Protein AF-A0A7Y2FZJ9-F1 (afdb_monomer_lite)

Foldseek 3Di:
DPDQPPDDKDWDWDWDDDPNDIDTDIDIGSPVNDCVCVVVVCVVVVHD

Secondary structure (DSSP, 8-state):
---SSSPPPEEEEEEEEETTEEEEEEEEE-GGG--TTHHHHHHHTT--

Radius of gyration: 16.59 Å; chains: 1; bounding box: 38×19×42 Å

pLDDT: mean 92.05, std 7.04, range [62.78, 97.56]

Sequence (48 aa):
AYGHMGRKPGKKKIRIGQNGRSREKVVETFTWEKLDMVPKIKKLFKLK

Structure (mmCIF, N/CA/C/O backbone):
data_AF-A0A7Y2FZJ9-F1
#
_entry.id   AF-A0A7Y2FZJ9-F1
#
loop_
_atom_site.group_PDB
_atom_site.id
_atom_site.type_symbol
_atom_site.label_atom_id
_atom_site.label_alt_id
_atom_site.label_comp_id
_atom_site.label_asym_id
_atom_site.label_entity_id
_atom_site.label_seq_id
_atom_site.pdbx_PDB_ins_code
_atom_site.Cartn_x
_atom_site.Cartn_y
_atom_site.Cartn_z
_atom_site.occupancy
_atom_site.B_iso_or_equiv
_atom_site.auth_seq_id
_atom_site.auth_comp_id
_atom_site.auth_asym_id
_atom_site.auth_atom_id
_atom_site.pdbx_PDB_model_num
ATOM 1 N N . ALA A 1 1 ? 23.680 -3.475 -0.333 1.00 62.78 1 ALA A N 1
ATOM 2 C CA . ALA A 1 1 ? 22.240 -3.752 -0.126 1.00 62.78 1 ALA A CA 1
ATOM 3 C C . ALA A 1 1 ? 21.782 -3.002 1.125 1.00 62.78 1 ALA A C 1
ATOM 5 O O . ALA A 1 1 ? 22.564 -2.935 2.059 1.00 62.78 1 ALA A O 1
ATOM 6 N N . TYR A 1 2 ? 20.574 -2.421 1.136 1.00 79.56 2 TYR A N 1
ATOM 7 C CA . TYR A 1 2 ? 20.097 -1.514 2.204 1.00 79.56 2 TYR A CA 1
ATOM 8 C C . TYR A 1 2 ? 18.747 -1.964 2.805 1.00 79.56 2 TYR A C 1
ATOM 10 O O . TYR A 1 2 ? 17.856 -1.148 3.006 1.00 79.56 2 TYR A O 1
ATOM 18 N N . GLY A 1 3 ? 18.552 -3.275 2.995 1.00 88.88 3 GLY A N 1
ATOM 19 C CA . GLY A 1 3 ? 17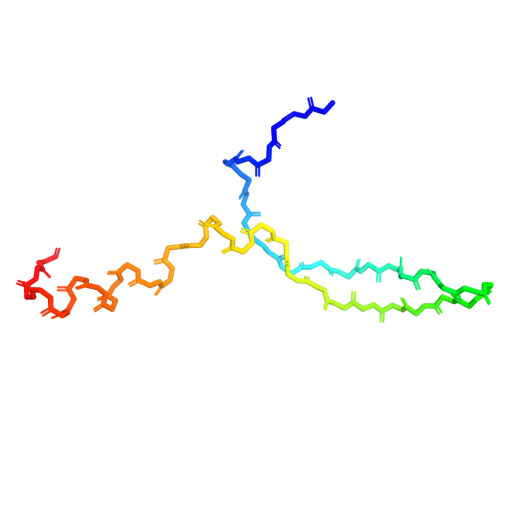.322 -3.844 3.568 1.00 88.88 3 GLY A CA 1
ATOM 20 C C . GLY A 1 3 ? 16.145 -4.000 2.591 1.00 88.88 3 GLY A C 1
ATOM 21 O O . GLY A 1 3 ? 16.026 -3.274 1.595 1.00 88.88 3 GLY A O 1
ATOM 22 N N . HIS A 1 4 ? 15.293 -4.989 2.887 1.00 93.12 4 HIS A N 1
ATOM 23 C CA . HIS A 1 4 ? 14.078 -5.333 2.131 1.00 93.12 4 HIS A CA 1
ATOM 24 C C . HIS A 1 4 ? 12.810 -4.634 2.652 1.00 93.12 4 HIS A C 1
ATOM 26 O O . HIS A 1 4 ? 11.823 -4.568 1.918 1.00 93.12 4 HIS A O 1
ATOM 32 N N . MET A 1 5 ? 12.859 -4.105 3.879 1.00 94.12 5 MET A N 1
ATOM 33 C CA . MET A 1 5 ? 11.733 -3.474 4.574 1.00 94.12 5 MET A CA 1
ATOM 34 C C . MET A 1 5 ? 11.913 -1.956 4.702 1.00 94.12 5 MET A C 1
ATOM 36 O O . MET A 1 5 ? 13.030 -1.449 4.567 1.00 94.12 5 MET A O 1
ATOM 40 N N . GLY A 1 6 ? 10.817 -1.236 4.956 1.00 94.00 6 GLY A N 1
ATOM 41 C CA . GLY A 1 6 ? 10.801 0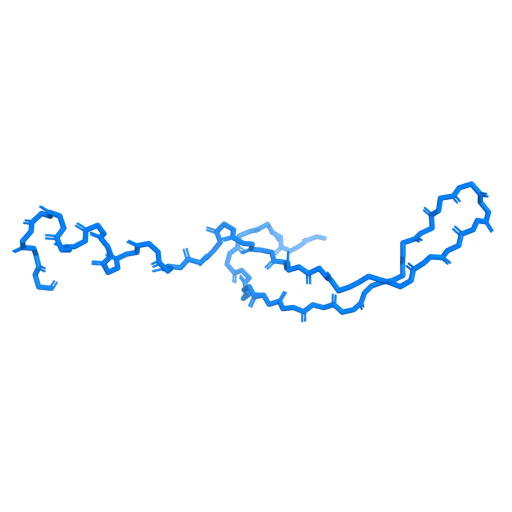.218 5.167 1.00 94.00 6 GLY A CA 1
ATOM 42 C C . GLY A 1 6 ? 10.892 1.052 3.884 1.00 94.00 6 GLY A C 1
ATOM 43 O O . GLY A 1 6 ? 11.160 2.254 3.926 1.00 94.00 6 GLY A O 1
ATOM 44 N N . ARG A 1 7 ? 10.692 0.429 2.718 1.00 94.25 7 ARG A N 1
ATOM 45 C CA . ARG A 1 7 ? 10.708 1.113 1.417 1.00 94.25 7 ARG A CA 1
ATOM 46 C C . ARG A 1 7 ? 9.296 1.485 0.992 1.00 94.25 7 ARG A C 1
ATOM 48 O O . ARG A 1 7 ? 8.368 0.702 1.141 1.00 94.25 7 ARG A O 1
ATOM 55 N N . LYS A 1 8 ? 9.136 2.663 0.385 1.00 93.94 8 LYS A N 1
ATOM 56 C CA . LYS A 1 8 ? 7.828 3.101 -0.119 1.00 93.94 8 LYS A CA 1
ATOM 57 C C . LYS A 1 8 ? 7.367 2.204 -1.286 1.00 93.94 8 LYS A C 1
ATOM 59 O O . LYS A 1 8 ? 8.119 2.078 -2.260 1.00 93.94 8 LYS A O 1
ATOM 64 N N . PRO A 1 9 ? 6.158 1.612 -1.230 1.00 96.19 9 PRO A N 1
ATOM 65 C CA . PRO A 1 9 ? 5.588 0.899 -2.367 1.00 96.19 9 PRO A CA 1
ATOM 66 C C . PRO A 1 9 ? 5.264 1.849 -3.523 1.00 96.19 9 PRO A C 1
ATOM 68 O O . PRO A 1 9 ? 4.968 3.024 -3.306 1.00 96.19 9 PRO A O 1
ATOM 71 N N . GLY A 1 10 ? 5.296 1.348 -4.761 1.00 95.44 10 GLY A N 1
ATOM 72 C CA . GLY A 1 10 ? 4.990 2.183 -5.924 1.00 95.44 10 GLY A CA 1
ATOM 73 C C . GLY A 1 10 ? 5.092 1.486 -7.275 1.00 95.44 10 GLY A C 1
ATOM 74 O O . GLY A 1 10 ? 5.729 0.442 -7.415 1.00 95.44 10 GLY A O 1
ATOM 75 N N . LYS A 1 11 ? 4.457 2.085 -8.289 1.00 97.00 11 LYS A N 1
ATOM 76 C CA . LYS A 1 11 ? 4.526 1.617 -9.677 1.00 97.00 11 LYS A CA 1
ATOM 77 C C . LYS A 1 11 ? 5.817 2.090 -10.331 1.00 97.00 11 LYS A C 1
ATOM 79 O O . LYS A 1 11 ? 6.153 3.270 -10.282 1.00 97.00 11 LYS A O 1
ATOM 84 N N . LYS A 1 12 ? 6.508 1.175 -11.002 1.00 94.81 12 LYS A N 1
ATOM 85 C CA . LYS A 1 12 ? 7.717 1.464 -11.767 1.00 94.81 12 LYS A CA 1
ATOM 86 C C . LYS A 1 12 ? 7.668 0.749 -13.107 1.00 94.81 12 LYS A C 1
ATOM 88 O O . LYS A 1 12 ? 7.329 -0.430 -13.181 1.00 94.81 12 LYS A O 1
ATOM 93 N N . LYS A 1 13 ? 8.035 1.461 -14.170 1.00 95.75 13 LYS A N 1
ATOM 94 C CA . LYS A 1 13 ? 8.261 0.867 -15.486 1.00 95.75 13 LYS A CA 1
ATOM 95 C C . LYS A 1 13 ? 9.654 0.244 -15.494 1.00 95.75 13 LYS A C 1
ATOM 97 O O . LYS A 1 13 ? 10.638 0.932 -15.234 1.00 95.75 13 LYS A O 1
ATOM 102 N N . ILE A 1 14 ? 9.730 -1.059 -15.734 1.00 92.56 14 ILE A N 1
ATOM 103 C CA . ILE A 1 14 ? 10.989 -1.798 -15.814 1.00 92.56 14 ILE A CA 1
ATOM 104 C C . ILE A 1 14 ? 11.072 -2.542 -17.140 1.00 92.56 14 ILE A C 1
ATOM 106 O O . ILE A 1 14 ? 10.058 -2.960 -17.700 1.00 92.56 14 ILE A O 1
ATOM 110 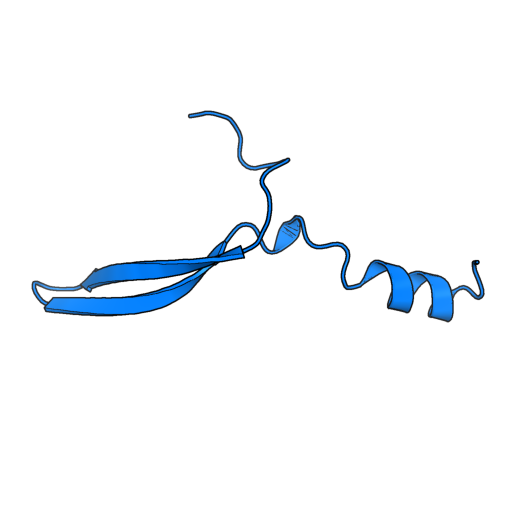N N . ARG A 1 15 ? 12.291 -2.726 -17.640 1.00 92.06 15 ARG A N 1
ATOM 111 C CA . ARG A 1 15 ? 12.565 -3.571 -18.800 1.00 92.06 15 ARG A CA 1
ATOM 112 C C . ARG A 1 15 ? 12.936 -4.959 -18.297 1.00 92.06 15 ARG A C 1
ATOM 114 O O . ARG A 1 15 ? 13.918 -5.111 -17.580 1.00 92.06 15 ARG A O 1
ATOM 121 N N . ILE A 1 16 ? 12.133 -5.954 -18.649 1.00 88.75 16 ILE A N 1
ATOM 122 C CA . ILE A 1 16 ? 12.350 -7.352 -18.282 1.00 88.75 16 ILE A CA 1
ATOM 123 C C . ILE A 1 16 ? 12.875 -8.069 -19.523 1.00 88.75 16 ILE A C 1
ATOM 125 O O . ILE A 1 16 ? 12.211 -8.085 -20.562 1.00 88.75 16 ILE A O 1
ATOM 129 N N . GLY A 1 17 ? 14.089 -8.608 -19.427 1.00 87.19 17 GLY A N 1
ATOM 130 C CA . GLY A 1 17 ? 14.712 -9.420 -20.468 1.00 87.19 17 GLY A CA 1
ATOM 131 C C . GLY A 1 17 ? 14.478 -10.910 -20.229 1.00 87.19 17 GLY A C 1
ATOM 132 O O . GLY A 1 17 ? 14.653 -11.380 -19.110 1.00 87.19 17 GLY A O 1
ATOM 133 N N . GLN A 1 18 ? 14.109 -11.650 -21.272 1.00 81.00 18 GLN A N 1
ATOM 134 C CA . GLN A 1 18 ? 14.063 -13.112 -21.284 1.00 81.00 18 GLN A CA 1
ATOM 135 C C . GLN A 1 18 ? 14.484 -13.615 -22.672 1.00 81.00 18 GLN A C 1
ATOM 137 O O . GLN A 1 18 ? 13.951 -13.159 -23.684 1.00 81.00 18 GLN A O 1
ATOM 142 N N . ASN A 1 19 ? 15.445 -14.542 -22.725 1.00 79.50 19 ASN A N 1
ATOM 143 C CA . ASN A 1 19 ? 15.926 -15.202 -23.950 1.00 79.50 19 ASN A CA 1
ATOM 144 C C . ASN A 1 19 ? 16.261 -14.228 -25.100 1.00 79.50 19 ASN A C 1
ATOM 146 O O . ASN A 1 19 ? 15.725 -14.337 -26.201 1.00 79.50 19 ASN A O 1
ATOM 150 N N . GLY A 1 20 ? 17.095 -13.218 -24.829 1.00 81.88 20 GLY A N 1
ATOM 151 C CA . GLY A 1 20 ? 17.529 -12.230 -25.832 1.00 81.88 20 GLY A CA 1
ATOM 152 C C . GLY A 1 20 ? 16.454 -11.223 -26.263 1.00 81.88 20 GLY A C 1
ATOM 153 O O . GLY A 1 20 ? 16.743 -10.294 -27.012 1.00 81.88 20 GLY A O 1
ATOM 154 N N . ARG A 1 21 ? 15.218 -11.350 -25.767 1.00 82.56 21 ARG A N 1
ATOM 155 C CA . ARG A 1 21 ? 14.129 -10.392 -25.987 1.00 82.56 21 ARG A CA 1
ATOM 156 C C . ARG A 1 21 ? 13.884 -9.608 -24.714 1.00 82.56 21 ARG A C 1
ATOM 158 O O . ARG A 1 21 ? 14.056 -10.113 -23.612 1.00 82.56 21 ARG A O 1
ATOM 165 N N . SER A 1 22 ? 13.463 -8.360 -24.853 1.00 88.19 22 SER A N 1
ATOM 166 C CA . SER A 1 22 ? 13.126 -7.526 -23.702 1.00 88.19 22 SER A CA 1
ATOM 167 C C . SER A 1 22 ? 11.778 -6.865 -23.907 1.00 88.19 22 SER A C 1
ATOM 169 O O . SER A 1 22 ? 11.430 -6.481 -25.021 1.00 88.19 22 SER A O 1
ATOM 171 N N . ARG A 1 23 ? 11.003 -6.779 -22.829 1.00 88.81 23 ARG A N 1
ATOM 172 C CA . ARG A 1 23 ? 9.688 -6.141 -22.803 1.00 88.81 23 ARG A CA 1
ATOM 173 C C . ARG A 1 23 ? 9.644 -5.144 -21.662 1.00 88.81 23 ARG A C 1
ATOM 175 O O . ARG A 1 23 ? 10.142 -5.416 -20.571 1.00 88.81 23 ARG A O 1
ATOM 182 N N . GLU A 1 24 ? 9.041 -3.992 -21.907 1.00 93.12 24 GLU A N 1
ATOM 183 C CA . GLU A 1 24 ? 8.741 -3.046 -20.841 1.00 93.12 24 GLU A CA 1
ATOM 184 C C . GLU A 1 24 ? 7.463 -3.471 -20.120 1.00 93.12 24 GLU A C 1
ATOM 186 O O . GLU A 1 24 ? 6.453 -3.781 -20.752 1.00 93.12 24 GLU A O 1
ATOM 191 N N . LYS A 1 25 ? 7.500 -3.484 -18.789 1.00 93.38 25 LYS A N 1
ATOM 192 C CA . LYS A 1 25 ? 6.348 -3.793 -17.947 1.00 93.38 25 LYS A CA 1
ATOM 193 C C . LYS A 1 25 ? 6.284 -2.814 -16.788 1.00 93.38 25 LYS A C 1
ATOM 195 O O . LYS A 1 25 ? 7.297 -2.500 -16.166 1.00 93.38 25 LYS A O 1
ATOM 200 N N . VAL A 1 26 ? 5.080 -2.343 -16.488 1.00 96.12 26 VAL A N 1
ATOM 201 C CA . VAL A 1 26 ? 4.818 -1.622 -15.244 1.00 96.12 26 VAL A CA 1
ATOM 202 C C . VAL A 1 26 ? 4.599 -2.659 -14.151 1.00 96.12 26 VAL A C 1
ATOM 204 O O . VAL A 1 26 ? 3.717 -3.508 -14.265 1.00 96.12 26 VAL A O 1
ATOM 207 N N . VAL A 1 27 ? 5.426 -2.608 -13.113 1.00 95.06 27 VAL A N 1
ATOM 208 C CA . VAL A 1 27 ? 5.318 -3.461 -11.927 1.00 95.06 27 VAL A CA 1
ATOM 209 C C . VAL A 1 27 ? 5.109 -2.597 -10.698 1.00 95.06 27 VAL A C 1
ATOM 211 O O . VAL A 1 27 ? 5.447 -1.415 -10.702 1.00 95.06 27 VAL A O 1
ATOM 214 N N . GLU A 1 28 ? 4.571 -3.187 -9.641 1.00 96.19 28 GLU A N 1
ATOM 215 C CA . GLU A 1 28 ? 4.470 -2.534 -8.344 1.00 96.19 28 GLU A CA 1
ATOM 216 C C . GLU A 1 28 ? 5.499 -3.128 -7.380 1.00 96.19 28 GLU A C 1
ATOM 218 O O . GLU A 1 28 ? 5.579 -4.344 -7.219 1.00 96.19 28 GLU A O 1
ATOM 223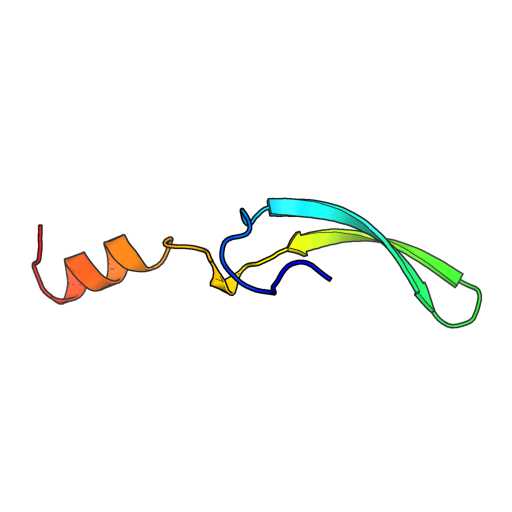 N N . THR A 1 29 ? 6.328 -2.276 -6.781 1.00 95.12 29 THR A N 1
ATOM 224 C CA . THR A 1 29 ? 7.408 -2.681 -5.872 1.00 95.12 29 THR A CA 1
ATOM 225 C C . THR A 1 29 ? 6.978 -2.580 -4.412 1.00 95.12 29 THR A C 1
ATOM 227 O O . THR A 1 29 ? 6.155 -1.727 -4.088 1.00 95.12 29 THR A O 1
ATOM 230 N N . PHE A 1 30 ? 7.586 -3.395 -3.539 1.00 95.50 30 PHE A N 1
ATOM 231 C CA . PHE A 1 30 ? 7.415 -3.369 -2.073 1.00 95.50 30 PHE A CA 1
ATOM 232 C C . PHE A 1 30 ? 5.957 -3.474 -1.608 1.00 95.50 30 PHE A C 1
ATOM 234 O O . PHE A 1 30 ? 5.553 -2.834 -0.647 1.00 95.50 30 PHE A O 1
ATOM 241 N N . THR A 1 31 ? 5.143 -4.283 -2.288 1.00 96.12 31 THR A N 1
ATOM 242 C CA . THR A 1 31 ? 3.702 -4.401 -2.008 1.00 96.12 31 THR A CA 1
ATOM 243 C C . THR A 1 31 ? 3.385 -4.861 -0.583 1.00 96.12 31 THR A C 1
ATOM 245 O O . THR A 1 31 ? 2.318 -4.529 -0.083 1.00 96.12 31 THR A O 1
ATOM 248 N N . TRP A 1 32 ? 4.303 -5.57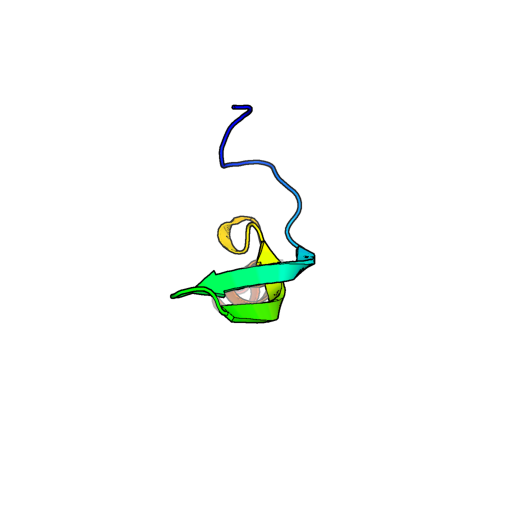0 0.081 1.00 95.00 32 TRP A N 1
ATOM 249 C CA . TRP A 1 32 ? 4.181 -5.985 1.485 1.00 95.00 32 TRP A CA 1
ATOM 250 C C . TRP A 1 32 ? 4.239 -4.826 2.492 1.00 95.00 32 TRP A C 1
ATOM 252 O O . TRP A 1 32 ? 3.805 -4.993 3.623 1.00 95.00 32 TRP A O 1
ATOM 262 N N . GLU A 1 33 ? 4.725 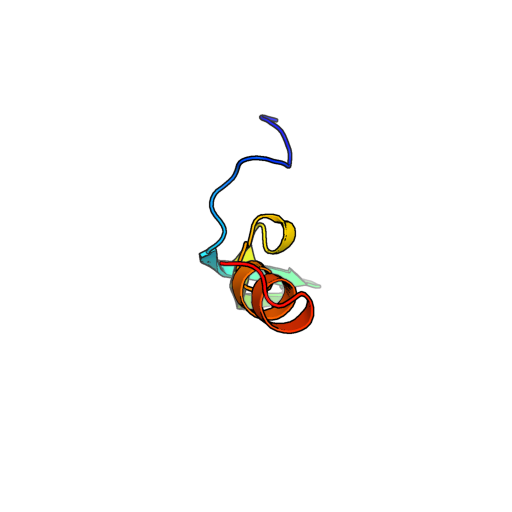-3.649 2.093 1.00 96.44 33 GLU A N 1
ATOM 263 C CA . GLU A 1 33 ? 4.761 -2.442 2.938 1.00 96.44 33 GLU A CA 1
ATOM 264 C C . GLU A 1 33 ? 3.443 -1.647 2.886 1.00 96.44 33 GLU A C 1
ATOM 266 O O . GLU A 1 33 ? 3.297 -0.614 3.542 1.00 96.44 33 GLU A O 1
ATOM 271 N N . LYS A 1 34 ? 2.468 -2.072 2.071 1.00 96.69 34 LYS A N 1
ATOM 272 C CA . LYS A 1 34 ? 1.180 -1.382 1.964 1.00 96.69 34 LYS A CA 1
ATOM 273 C C . LYS A 1 34 ? 0.324 -1.604 3.208 1.00 96.69 34 LYS A C 1
ATOM 275 O O . LYS A 1 34 ? 0.188 -2.714 3.707 1.00 96.69 34 LYS A O 1
ATOM 280 N N . LEU A 1 35 ? -0.349 -0.536 3.632 1.00 96.31 35 LEU A N 1
ATOM 281 C CA . LEU A 1 35 ? -1.321 -0.542 4.732 1.00 96.31 35 LEU A CA 1
ATOM 282 C C . LEU A 1 35 ? -2.773 -0.462 4.229 1.00 96.31 35 LEU A C 1
ATOM 284 O O . LEU A 1 35 ? -3.679 -0.083 4.966 1.00 96.31 35 LEU A O 1
ATOM 288 N N . ASP A 1 36 ? -3.015 -0.817 2.969 1.00 95.62 36 ASP A N 1
ATOM 289 C CA . ASP A 1 36 ? -4.329 -0.733 2.315 1.00 95.62 36 ASP A CA 1
ATOM 290 C C . ASP A 1 36 ? -5.371 -1.705 2.898 1.00 95.62 36 ASP A C 1
ATOM 292 O O . ASP A 1 36 ? -6.578 -1.468 2.793 1.00 95.62 36 ASP A O 1
ATOM 296 N N . MET A 1 37 ? -4.934 -2.764 3.583 1.00 96.19 37 MET A N 1
ATOM 297 C CA . MET A 1 37 ? -5.823 -3.635 4.354 1.00 96.19 37 MET A CA 1
ATOM 298 C C . MET A 1 37 ? -6.148 -3.115 5.761 1.00 96.19 37 MET A C 1
ATOM 300 O O . MET A 1 37 ? -7.144 -3.559 6.335 1.00 96.19 37 MET A O 1
ATOM 304 N N . VAL A 1 38 ? -5.394 -2.155 6.313 1.00 96.75 38 VAL A N 1
ATOM 305 C CA . VAL A 1 38 ? -5.605 -1.661 7.689 1.00 96.75 38 VAL A CA 1
ATOM 306 C C . VAL A 1 38 ? -7.033 -1.140 7.913 1.00 96.75 38 VAL A C 1
ATOM 308 O O . VAL A 1 38 ? -7.657 -1.569 8.886 1.00 96.75 38 VAL A O 1
ATOM 311 N N . PRO A 1 39 ? -7.626 -0.309 7.029 1.00 97.00 39 PRO A N 1
ATOM 312 C CA . PRO A 1 39 ? -9.003 0.152 7.217 1.00 97.00 39 PRO A CA 1
ATOM 313 C C . PRO A 1 39 ? -10.025 -0.992 7.200 1.00 97.00 39 PRO A C 1
ATOM 315 O O . PRO A 1 39 ? -10.988 -0.979 7.967 1.00 97.00 39 PRO A O 1
ATOM 318 N N . LYS A 1 40 ? -9.811 -2.008 6.350 1.00 96.81 40 LYS A N 1
ATOM 319 C CA . LYS A 1 40 ? -10.697 -3.180 6.248 1.00 96.81 40 LYS A CA 1
ATOM 320 C C . LYS A 1 40 ? -10.673 -3.996 7.538 1.00 96.81 40 LYS A C 1
ATOM 322 O O . LYS A 1 40 ? -11.729 -4.370 8.040 1.00 96.81 40 LYS A O 1
ATOM 327 N N . ILE A 1 41 ? -9.480 -4.220 8.088 1.00 97.00 41 ILE A N 1
ATOM 328 C CA . ILE A 1 41 ? -9.288 -4.946 9.346 1.00 97.00 41 ILE A CA 1
ATOM 329 C C . ILE A 1 41 ? -9.924 -4.166 10.502 1.00 97.00 41 ILE A C 1
ATOM 331 O O . ILE A 1 41 ? -10.744 -4.724 11.225 1.00 97.00 41 ILE A O 1
ATOM 335 N N . LYS A 1 42 ? -9.646 -2.861 10.628 1.00 97.56 42 LYS A N 1
ATOM 336 C CA . LYS A 1 42 ? -10.271 -2.010 11.657 1.00 97.56 42 LYS A CA 1
ATOM 337 C C . LYS A 1 42 ? -11.799 -2.085 11.623 1.00 97.56 42 LYS A C 1
ATOM 339 O O . LYS A 1 42 ? -12.425 -2.262 12.666 1.00 97.56 42 LYS A O 1
ATOM 344 N N . LYS A 1 43 ? -12.392 -2.036 10.424 1.00 97.19 43 LYS A N 1
ATOM 345 C CA . LYS A 1 43 ? -13.842 -2.169 10.235 1.00 97.19 43 LYS A CA 1
ATOM 346 C C . LYS A 1 43 ? -14.375 -3.519 10.725 1.00 97.19 43 LYS A C 1
ATOM 348 O O . LYS A 1 43 ? -15.411 -3.536 11.383 1.00 97.19 43 LYS A O 1
ATOM 353 N N . LEU A 1 44 ? -13.683 -4.626 10.435 1.00 97.56 44 LEU A N 1
ATOM 354 C CA . LEU A 1 44 ? -14.092 -5.966 10.884 1.00 97.56 44 LEU A CA 1
ATOM 355 C C . LEU A 1 44 ? -14.179 -6.062 12.413 1.00 97.56 44 LEU A C 1
ATOM 357 O O . LEU A 1 44 ? -15.115 -6.656 12.939 1.00 97.56 44 LEU A O 1
ATOM 361 N N . PHE A 1 45 ? -13.235 -5.439 13.116 1.00 97.44 45 PHE A N 1
ATOM 362 C CA . PHE A 1 45 ? -13.160 -5.470 14.577 1.00 97.44 45 PHE A CA 1
ATOM 363 C C . PHE A 1 45 ? -13.883 -4.302 15.264 1.00 97.44 45 PHE A C 1
ATOM 365 O O . PHE A 1 45 ? -13.785 -4.160 16.479 1.00 97.44 45 PHE A O 1
ATOM 372 N N . LYS A 1 46 ? -14.619 -3.466 14.512 1.00 96.06 46 LYS A N 1
ATOM 373 C CA . LYS A 1 46 ? -15.298 -2.259 15.026 1.00 96.06 46 LYS A CA 1
ATOM 374 C C . LYS A 1 46 ? -14.343 -1.300 15.762 1.00 96.06 46 LYS A C 1
ATOM 376 O O . LYS A 1 46 ? -14.730 -0.643 16.726 1.00 96.06 46 LYS A O 1
ATOM 381 N N . LEU A 1 47 ? -13.096 -1.219 15.301 1.00 92.00 47 LEU A N 1
ATOM 382 C CA . LEU A 1 47 ? -12.074 -0.321 15.838 1.00 92.00 47 LEU A CA 1
ATOM 383 C C . LEU A 1 47 ? -12.117 1.026 15.099 1.00 92.00 47 LEU A C 1
ATOM 385 O O . LEU A 1 47 ? -12.380 1.059 13.894 1.00 92.00 47 LEU A O 1
ATOM 389 N N . LYS A 1 48 ? -11.853 2.124 15.821 1.00 74.06 48 LYS A N 1
ATOM 390 C CA . LYS A 1 48 ? -11.668 3.463 15.232 1.00 74.06 48 LYS A CA 1
ATOM 391 C C . LYS A 1 48 ? -10.345 3.566 14.460 1.00 74.06 48 LYS A C 1
ATOM 393 O O . LYS A 1 48 ? -9.319 2.967 14.863 1.00 74.06 48 LYS A O 1
#